Protein AF-A0AAP8T2L8-F1 (afdb_monomer)

Structure (mmCIF, N/CA/C/O backbone):
data_AF-A0AAP8T2L8-F1
#
_entry.id   AF-A0AAP8T2L8-F1
#
loop_
_atom_site.group_PDB
_atom_site.id
_atom_site.type_symbol
_atom_site.label_atom_id
_atom_site.label_alt_id
_atom_site.label_comp_id
_atom_site.label_asym_id
_atom_site.label_entity_id
_atom_site.label_seq_id
_atom_site.pdbx_PDB_ins_code
_atom_site.Cartn_x
_atom_site.Cartn_y
_atom_site.Cartn_z
_atom_site.occupancy
_atom_site.B_iso_or_equiv
_atom_site.auth_seq_id
_atom_site.auth_comp_id
_atom_site.auth_asym_id
_atom_site.auth_atom_id
_atom_site.pdbx_PDB_model_num
ATOM 1 N N . VAL A 1 1 ? -14.807 0.251 -8.248 1.00 94.94 1 VAL A N 1
ATOM 2 C CA . VAL A 1 1 ? -13.546 0.577 -8.949 1.00 94.94 1 VAL A CA 1
ATOM 3 C C . VAL A 1 1 ? -13.696 1.991 -9.459 1.00 94.94 1 VAL A C 1
ATOM 5 O O . VAL A 1 1 ? -14.752 2.285 -10.006 1.00 94.94 1 VAL A O 1
ATOM 8 N N . LEU A 1 2 ? -12.741 2.863 -9.158 1.00 96.31 2 LEU A N 1
ATOM 9 C CA . LEU A 1 2 ? -12.804 4.289 -9.469 1.00 96.31 2 LEU A CA 1
ATOM 10 C C . LEU A 1 2 ? -11.390 4.798 -9.741 1.00 96.31 2 LEU A C 1
ATOM 12 O O . LEU A 1 2 ? -10.469 4.412 -9.022 1.00 96.31 2 LEU A O 1
ATOM 16 N N . ASP A 1 3 ? -11.245 5.650 -10.749 1.00 98.12 3 ASP A N 1
ATOM 17 C CA . ASP A 1 3 ? -9.997 6.364 -10.995 1.00 98.12 3 ASP A CA 1
ATOM 18 C C . ASP A 1 3 ? -9.847 7.506 -9.987 1.00 98.12 3 ASP A C 1
ATOM 20 O O . ASP A 1 3 ? -10.827 8.128 -9.564 1.00 98.12 3 ASP A O 1
ATOM 24 N N . THR A 1 4 ? -8.610 7.780 -9.586 1.00 98.25 4 THR A N 1
ATOM 25 C CA . THR A 1 4 ? -8.281 8.805 -8.593 1.00 98.25 4 THR A CA 1
ATOM 26 C C . THR A 1 4 ? -7.406 9.895 -9.207 1.00 98.25 4 THR A C 1
ATOM 28 O O . THR A 1 4 ? -6.707 9.641 -10.189 1.00 98.25 4 THR A O 1
ATOM 31 N N . PRO A 1 5 ? -7.361 11.102 -8.616 1.00 98.25 5 PRO A N 1
ATOM 32 C CA . PRO A 1 5 ? -6.316 12.070 -8.932 1.00 98.25 5 PRO A CA 1
ATOM 33 C C . PRO A 1 5 ? -4.911 11.484 -8.720 1.00 98.25 5 PRO A C 1
ATOM 35 O O . PRO A 1 5 ? -4.719 10.609 -7.871 1.00 98.25 5 PRO A O 1
ATOM 38 N N . LEU A 1 6 ? -3.923 12.012 -9.446 1.00 98.44 6 LEU A N 1
ATOM 39 C CA . LEU A 1 6 ? -2.507 11.665 -9.287 1.00 98.44 6 LEU A CA 1
ATOM 40 C C . LEU A 1 6 ? -1.951 12.337 -8.021 1.00 98.44 6 LEU A C 1
ATOM 42 O O . LEU A 1 6 ? -1.352 13.409 -8.070 1.00 98.44 6 LEU A O 1
ATOM 46 N N . ALA A 1 7 ? -2.258 11.740 -6.871 1.00 98.62 7 ALA A N 1
ATOM 47 C CA . ALA A 1 7 ? -1.811 12.186 -5.558 1.00 98.62 7 ALA A CA 1
ATOM 48 C C . ALA A 1 7 ? -1.840 11.013 -4.566 1.00 98.62 7 ALA A C 1
ATOM 50 O O . ALA A 1 7 ? -2.879 10.696 -3.985 1.00 98.62 7 ALA A O 1
ATOM 51 N N . GLU A 1 8 ? -0.697 10.376 -4.326 1.00 98.75 8 GLU A N 1
ATOM 52 C CA . GLU A 1 8 ? -0.592 9.154 -3.516 1.00 98.75 8 GLU A CA 1
ATOM 53 C C . GLU A 1 8 ? -1.008 9.386 -2.062 1.00 98.75 8 GLU A C 1
ATOM 55 O O . GLU A 1 8 ? -1.629 8.526 -1.434 1.00 98.75 8 GLU A O 1
ATOM 60 N N . SER A 1 9 ? -0.736 10.579 -1.530 1.00 98.50 9 SER A N 1
ATOM 61 C CA . SER A 1 9 ? -1.200 10.985 -0.202 1.00 98.50 9 SER A CA 1
ATOM 62 C C . SER A 1 9 ? -2.728 11.062 -0.117 1.00 98.50 9 SER A C 1
ATOM 64 O O . SER A 1 9 ? -3.295 10.687 0.909 1.00 98.50 9 SER A O 1
ATOM 66 N N . ALA A 1 10 ? -3.406 11.488 -1.188 1.00 98.50 10 ALA A N 1
ATOM 67 C CA . ALA A 1 10 ? -4.864 11.506 -1.258 1.00 98.50 10 ALA A CA 1
ATOM 68 C C . ALA A 1 10 ? -5.424 10.087 -1.411 1.00 98.50 10 ALA A C 1
ATOM 70 O O . ALA A 1 10 ? -6.355 9.728 -0.694 1.00 98.50 10 ALA A O 1
ATOM 71 N N . ILE A 1 11 ? -4.820 9.260 -2.270 1.00 98.81 11 ILE A N 1
ATOM 72 C CA . ILE A 1 11 ? -5.194 7.848 -2.451 1.00 98.81 11 ILE A CA 1
ATOM 73 C C . ILE A 1 11 ? -5.118 7.100 -1.111 1.00 98.81 11 ILE A C 1
ATOM 75 O O . ILE A 1 11 ? -6.093 6.474 -0.688 1.00 98.81 11 ILE A O 1
ATOM 79 N N . ALA A 1 12 ? -3.988 7.209 -0.404 1.00 98.69 12 ALA A N 1
ATOM 80 C CA . ALA A 1 12 ? -3.809 6.583 0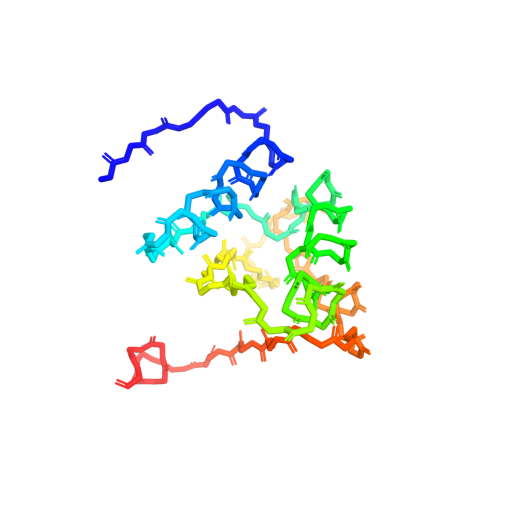.902 1.00 98.69 12 ALA A CA 1
ATOM 81 C C . ALA A 1 12 ? -4.741 7.187 1.961 1.00 98.69 12 ALA A C 1
ATOM 83 O O . ALA A 1 12 ? -5.419 6.441 2.661 1.00 98.69 12 ALA A O 1
ATOM 84 N N . GLY A 1 13 ? -4.814 8.517 2.068 1.00 98.62 13 GLY A N 1
ATOM 85 C CA . GLY A 1 13 ? -5.622 9.200 3.082 1.00 98.62 13 GLY A CA 1
ATOM 86 C C . GLY A 1 13 ? -7.120 8.909 2.954 1.00 98.62 13 GLY A C 1
ATOM 87 O O . GLY A 1 13 ? -7.767 8.546 3.936 1.00 98.62 13 GLY A O 1
ATOM 88 N N . VAL A 1 14 ? -7.670 8.991 1.738 1.00 98.56 14 VAL A N 1
ATOM 89 C CA . VAL A 1 14 ? -9.077 8.650 1.467 1.00 98.56 14 VAL A CA 1
ATOM 90 C C . VAL A 1 14 ? -9.322 7.162 1.705 1.00 98.56 14 VAL A C 1
ATOM 92 O O . VAL A 1 14 ? -10.329 6.806 2.314 1.00 98.56 14 VAL A O 1
ATOM 95 N N . GLY A 1 15 ? -8.391 6.290 1.303 1.00 98.56 15 GLY A N 1
ATOM 96 C CA . GLY A 1 15 ? -8.458 4.861 1.605 1.00 98.56 15 GLY A CA 1
ATOM 97 C C . GLY A 1 15 ? -8.493 4.579 3.110 1.00 98.56 15 GLY A C 1
ATOM 98 O O . GLY A 1 15 ? -9.322 3.802 3.570 1.00 98.56 15 GLY A O 1
ATOM 99 N N . ILE A 1 16 ? -7.649 5.238 3.903 1.00 98.69 16 ILE A N 1
ATOM 100 C CA . ILE A 1 16 ? -7.632 5.097 5.366 1.00 98.69 16 ILE A CA 1
ATOM 101 C C . ILE A 1 16 ? -8.961 5.565 5.964 1.00 98.69 16 ILE A C 1
ATOM 103 O O . ILE A 1 16 ? -9.554 4.842 6.763 1.00 98.69 16 ILE A O 1
ATOM 107 N N . GLY A 1 17 ? -9.468 6.726 5.540 1.00 98.56 17 GLY A N 1
ATOM 108 C CA . GLY A 1 17 ? -10.767 7.234 5.987 1.00 98.56 17 GLY A CA 1
ATOM 109 C C . GLY A 1 17 ? -11.918 6.283 5.644 1.00 98.56 17 GLY A C 1
ATOM 110 O O . GLY A 1 17 ? -12.742 5.972 6.500 1.00 98.56 17 GLY A O 1
ATOM 111 N N . ALA A 1 18 ? -11.935 5.746 4.422 1.00 98.50 18 ALA A N 1
ATOM 112 C CA . ALA A 1 18 ? -12.9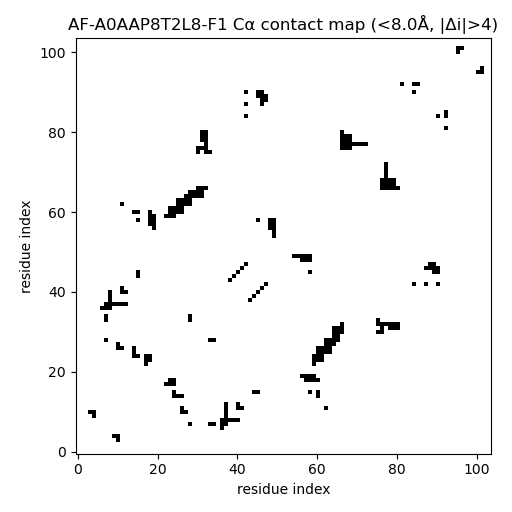05 4.743 3.992 1.00 98.50 18 ALA A CA 1
ATOM 113 C C . ALA A 1 18 ? -12.809 3.450 4.820 1.00 98.50 18 ALA A C 1
ATOM 115 O O . ALA A 1 18 ? -13.834 2.878 5.192 1.00 98.50 18 ALA A O 1
ATOM 116 N N . ALA A 1 19 ? -11.592 3.003 5.144 1.00 98.62 19 ALA A N 1
ATOM 117 C CA . ALA A 1 19 ? -11.365 1.836 5.989 1.00 98.62 19 ALA A CA 1
ATOM 118 C C . ALA A 1 19 ? -11.894 2.059 7.415 1.00 98.62 19 ALA A C 1
ATOM 120 O O . ALA A 1 19 ? -12.589 1.203 7.957 1.00 98.62 19 ALA A O 1
ATOM 121 N N . MET A 1 20 ? -11.627 3.233 7.994 1.00 98.12 20 MET A N 1
ATOM 122 C CA . MET A 1 20 ? -12.133 3.630 9.312 1.00 98.12 20 MET A CA 1
ATOM 123 C C . MET A 1 20 ? -13.658 3.759 9.340 1.00 98.12 20 MET A C 1
ATOM 125 O O . MET A 1 20 ? -14.277 3.444 10.351 1.00 98.12 20 MET A O 1
ATOM 129 N N . TYR A 1 21 ? -14.270 4.172 8.229 1.00 98.19 21 TYR A N 1
ATOM 130 C CA . TYR A 1 21 ? -15.725 4.236 8.079 1.00 98.19 21 TYR A CA 1
ATOM 131 C C . TYR A 1 21 ? -16.396 2.849 8.005 1.00 98.19 21 TYR A C 1
ATOM 133 O O . TYR A 1 21 ? -17.609 2.742 8.160 1.00 98.19 21 TYR A O 1
ATOM 141 N N . GLY A 1 22 ? -15.626 1.777 7.788 1.00 97.81 22 GLY A N 1
ATOM 142 C CA . GLY A 1 22 ? -16.124 0.399 7.738 1.00 97.81 22 GLY A CA 1
ATOM 143 C C . GLY A 1 22 ? -16.051 -0.263 6.360 1.00 97.81 22 GLY A C 1
ATOM 144 O O . GLY A 1 22 ? -16.551 -1.376 6.191 1.00 97.81 22 GLY A O 1
ATOM 145 N N . LEU A 1 23 ? -15.425 0.380 5.368 1.00 98.44 23 L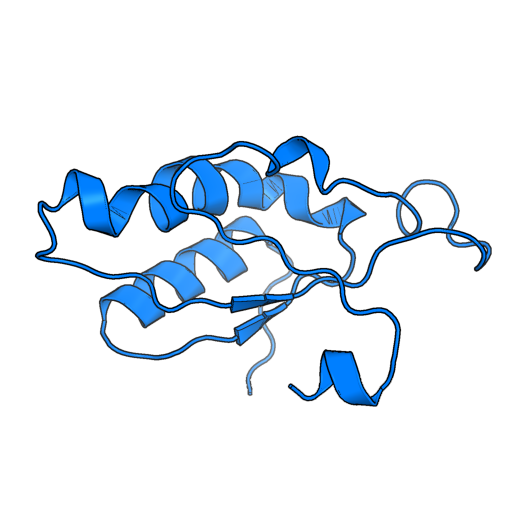EU A N 1
ATOM 146 C CA . LEU A 1 23 ? -15.137 -0.246 4.075 1.00 98.44 23 LEU A CA 1
ATOM 147 C C . LEU A 1 23 ? -13.837 -1.068 4.126 1.00 98.44 23 LEU A C 1
ATOM 149 O O . LEU A 1 23 ? -13.099 -1.062 5.109 1.00 98.44 23 LEU A O 1
ATOM 153 N N . ARG A 1 24 ? -13.539 -1.789 3.037 1.00 98.50 24 ARG A N 1
ATOM 154 C CA . ARG A 1 24 ? -12.309 -2.590 2.875 1.00 98.50 24 ARG A CA 1
ATOM 155 C C . ARG A 1 24 ? -11.560 -2.184 1.603 1.00 98.50 24 ARG A C 1
ATOM 157 O O . ARG A 1 24 ? -11.632 -2.895 0.600 1.00 98.50 24 ARG A O 1
ATOM 164 N N . PRO A 1 25 ? -10.920 -1.006 1.596 1.00 98.62 25 PRO A N 1
ATOM 165 C CA . PRO A 1 25 ? -10.314 -0.465 0.393 1.00 98.62 25 PRO A CA 1
ATOM 166 C C . PRO A 1 25 ? -9.050 -1.228 -0.006 1.00 98.62 25 PRO A C 1
ATOM 168 O O . PRO A 1 25 ? -8.216 -1.587 0.828 1.00 98.62 25 PRO A O 1
ATOM 171 N N . VAL A 1 26 ? -8.906 -1.410 -1.316 1.00 98.75 26 VAL A N 1
ATOM 172 C CA . VAL A 1 26 ? -7.684 -1.879 -1.968 1.00 98.75 26 VAL A CA 1
ATOM 173 C C . VAL A 1 26 ? -7.173 -0.718 -2.813 1.00 98.75 26 VAL A C 1
ATOM 175 O O . VAL A 1 26 ? -7.662 -0.488 -3.916 1.00 98.75 26 VAL A O 1
ATOM 178 N N . ALA A 1 27 ? -6.264 0.063 -2.239 1.00 98.56 27 ALA A N 1
ATOM 179 C CA . ALA A 1 27 ? -5.652 1.216 -2.883 1.00 98.56 27 ALA A CA 1
ATOM 180 C C . ALA A 1 27 ? -4.431 0.780 -3.701 1.00 98.56 27 ALA A C 1
ATOM 182 O O . ALA A 1 27 ? -3.718 -0.149 -3.315 1.00 98.56 27 ALA A O 1
ATOM 183 N N . GLU A 1 28 ? -4.173 1.456 -4.815 1.00 98.75 28 GLU A N 1
ATOM 184 C CA . GLU A 1 28 ? -3.051 1.151 -5.700 1.00 98.75 28 GLU A CA 1
ATOM 185 C C . GLU A 1 28 ? -2.139 2.368 -5.850 1.00 98.75 28 GLU A C 1
ATOM 187 O O . GLU A 1 28 ? -2.614 3.486 -6.034 1.00 98.75 28 GLU A O 1
ATOM 192 N N . MET A 1 29 ? -0.832 2.131 -5.763 1.00 98.50 29 MET A N 1
ATOM 193 C CA . MET A 1 29 ? 0.209 3.062 -6.186 1.00 98.50 29 MET A CA 1
ATOM 194 C C . MET A 1 29 ? 0.757 2.539 -7.507 1.00 98.50 29 MET A C 1
ATOM 196 O O . MET A 1 29 ? 1.071 1.352 -7.603 1.00 98.50 29 MET A O 1
ATOM 200 N N . GLN A 1 30 ? 0.876 3.403 -8.515 1.00 98.44 30 GLN A N 1
ATOM 201 C CA . GLN A 1 30 ? 1.208 2.955 -9.870 1.00 98.44 30 GLN A CA 1
ATOM 202 C C . GLN A 1 30 ? 2.564 2.237 -9.937 1.00 98.44 30 GLN A C 1
ATOM 204 O O . GLN A 1 30 ? 2.687 1.237 -10.633 1.00 98.44 30 GLN A O 1
ATOM 209 N N . PHE A 1 31 ? 3.549 2.719 -9.175 1.00 98.38 31 PHE A N 1
ATOM 210 C CA . PHE A 1 31 ? 4.835 2.070 -8.917 1.00 98.38 31 PHE A CA 1
ATOM 211 C C . PHE A 1 31 ? 5.224 2.299 -7.460 1.00 98.38 31 PHE A C 1
ATOM 213 O O . PHE A 1 31 ? 4.901 3.341 -6.882 1.00 98.38 31 PHE A O 1
ATOM 220 N N . ALA A 1 32 ? 5.939 1.347 -6.860 1.00 98.12 32 ALA A N 1
ATOM 221 C CA . ALA A 1 32 ? 6.450 1.501 -5.501 1.00 98.12 32 ALA A CA 1
ATOM 222 C C . ALA A 1 32 ? 7.388 2.716 -5.378 1.00 98.12 32 ALA A C 1
ATOM 224 O O . ALA A 1 32 ? 7.391 3.381 -4.349 1.00 98.12 32 ALA A O 1
ATOM 225 N N . ASP A 1 33 ? 8.100 3.076 -6.446 1.00 98.06 33 ASP A N 1
ATOM 226 C CA . ASP A 1 33 ? 8.927 4.281 -6.561 1.00 98.06 33 ASP A CA 1
ATOM 227 C C . ASP A 1 33 ? 8.158 5.582 -6.246 1.00 98.06 33 ASP A C 1
ATOM 229 O O . ASP A 1 33 ? 8.737 6.539 -5.729 1.00 98.06 33 ASP A O 1
ATOM 233 N N . PHE A 1 34 ? 6.845 5.614 -6.500 1.00 98.25 34 PHE A N 1
ATOM 234 C CA . PHE A 1 34 ? 5.988 6.781 -6.270 1.00 98.25 34 PHE A CA 1
ATOM 235 C C . PHE A 1 34 ? 5.266 6.759 -4.924 1.00 98.25 34 PHE A C 1
ATOM 237 O O . PHE A 1 34 ? 4.507 7.670 -4.630 1.00 98.25 34 PHE A O 1
ATOM 244 N N . ILE A 1 35 ? 5.511 5.777 -4.052 1.00 98.31 35 ILE A N 1
ATOM 245 C CA . ILE A 1 35 ? 4.796 5.669 -2.768 1.00 98.31 35 ILE A CA 1
ATOM 246 C C . ILE A 1 35 ? 5.205 6.738 -1.740 1.00 98.31 35 ILE A C 1
ATOM 248 O O . ILE A 1 35 ? 4.504 6.962 -0.751 1.00 98.31 35 ILE A O 1
ATOM 252 N N . MET A 1 36 ? 6.344 7.404 -1.948 1.00 97.75 36 MET A N 1
ATOM 253 C CA . MET A 1 36 ? 6.952 8.318 -0.976 1.00 97.75 36 MET A CA 1
ATOM 254 C C . MET A 1 36 ? 6.033 9.461 -0.494 1.00 97.75 36 MET A C 1
ATOM 256 O O . MET A 1 36 ? 6.011 9.709 0.715 1.00 97.75 36 MET A O 1
ATOM 260 N N . PRO A 1 37 ? 5.205 10.114 -1.337 1.00 98.50 37 PRO A N 1
ATOM 261 C CA . PRO A 1 37 ? 4.245 11.123 -0.882 1.00 98.50 37 PRO A CA 1
ATOM 262 C C . PRO A 1 37 ? 3.187 10.574 0.091 1.00 98.50 37 PRO A C 1
ATOM 264 O O . PRO A 1 37 ? 2.655 11.323 0.912 1.00 98.50 37 PRO A O 1
ATOM 267 N N . ALA A 1 38 ? 2.894 9.270 0.051 1.00 98.56 38 ALA A N 1
ATOM 268 C CA . ALA A 1 38 ? 1.951 8.612 0.955 1.00 98.56 38 ALA A CA 1
ATOM 269 C C . ALA A 1 38 ? 2.583 8.124 2.268 1.00 98.56 38 ALA A C 1
ATOM 271 O O . ALA A 1 38 ? 1.851 7.697 3.162 1.00 98.56 38 ALA A O 1
ATOM 272 N N . VAL A 1 39 ? 3.910 8.193 2.435 1.00 98.44 39 VAL A N 1
ATOM 273 C CA . VAL A 1 39 ? 4.609 7.608 3.596 1.00 98.44 39 VAL A CA 1
ATOM 274 C C . VAL A 1 39 ? 4.052 8.115 4.921 1.00 98.44 39 VAL A C 1
ATOM 276 O O . VAL A 1 39 ? 3.815 7.310 5.818 1.00 98.44 39 VAL A O 1
ATOM 279 N N . ASN A 1 40 ? 3.758 9.414 5.042 1.00 98.50 40 ASN A N 1
ATOM 280 C CA . ASN A 1 40 ? 3.156 9.939 6.267 1.00 98.50 40 ASN A CA 1
ATOM 281 C C . ASN A 1 40 ? 1.773 9.321 6.546 1.00 98.50 40 ASN A C 1
ATOM 283 O O . ASN A 1 40 ? 1.505 8.917 7.672 1.00 98.50 40 ASN A O 1
ATOM 287 N N . GLN A 1 41 ? 0.920 9.173 5.528 1.00 98.75 41 GLN A N 1
ATOM 288 C CA . GLN A 1 41 ? -0.391 8.529 5.689 1.00 98.75 41 GLN A CA 1
ATOM 289 C C . GLN A 1 41 ? -0.244 7.063 6.125 1.00 98.75 41 GLN A C 1
ATOM 291 O O . GLN A 1 41 ? -0.950 6.590 7.010 1.00 98.75 41 GLN A O 1
ATOM 296 N N . ILE A 1 42 ? 0.716 6.336 5.558 1.00 98.69 42 ILE A N 1
ATOM 297 C CA . ILE A 1 42 ? 0.906 4.910 5.848 1.00 98.69 42 ILE A CA 1
ATOM 298 C C . ILE A 1 42 ? 1.517 4.698 7.244 1.00 98.69 42 ILE A C 1
ATOM 300 O O . ILE A 1 42 ? 0.987 3.933 8.051 1.00 98.69 42 ILE A O 1
ATOM 304 N N . ILE A 1 43 ? 2.627 5.376 7.540 1.00 98.50 43 ILE A N 1
ATOM 305 C CA . ILE A 1 43 ? 3.417 5.178 8.764 1.00 98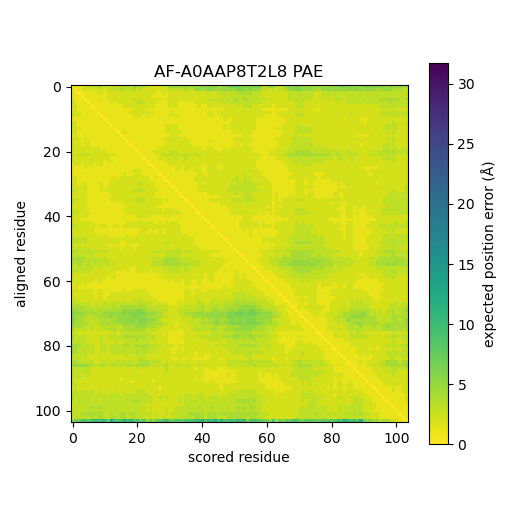.50 43 ILE A CA 1
ATOM 306 C C . ILE A 1 43 ? 2.789 5.881 9.968 1.00 98.50 43 ILE A C 1
ATOM 308 O O . ILE A 1 43 ? 2.780 5.324 11.068 1.00 98.50 43 ILE A O 1
ATOM 312 N N . SER A 1 44 ? 2.293 7.107 9.793 1.00 98.19 44 SER A N 1
ATOM 313 C CA . SER A 1 44 ? 1.788 7.904 10.914 1.00 98.19 44 SER A CA 1
ATOM 314 C C . SER A 1 44 ? 0.320 7.639 11.216 1.00 98.19 44 SER A C 1
ATOM 316 O O . SER A 1 44 ? -0.046 7.623 12.393 1.00 98.19 44 SER A O 1
ATOM 318 N N . GLU A 1 45 ? -0.493 7.367 10.193 1.00 98.56 45 GLU A N 1
ATOM 319 C CA . GLU A 1 45 ? -1.940 7.198 10.348 1.00 98.56 45 GLU A CA 1
ATOM 320 C C . GLU A 1 45 ? -2.350 5.720 10.298 1.00 98.56 45 GLU A C 1
ATOM 322 O O . GLU A 1 45 ? -2.765 5.164 11.320 1.00 98.56 45 GLU A O 1
ATOM 327 N N . ALA A 1 46 ? -2.192 5.051 9.148 1.00 98.56 46 ALA A N 1
ATOM 328 C CA . ALA A 1 46 ? -2.704 3.694 8.939 1.00 98.56 46 ALA A CA 1
ATOM 329 C C . ALA A 1 46 ? -2.132 2.680 9.940 1.00 98.56 46 ALA A C 1
ATOM 331 O O . ALA A 1 46 ? -2.883 1.894 10.518 1.00 98.56 46 ALA A O 1
ATOM 332 N N . SER A 1 47 ? -0.818 2.720 10.191 1.00 98.62 47 SER A N 1
ATOM 333 C CA . SER A 1 47 ? -0.161 1.758 11.087 1.00 98.62 47 SER A CA 1
ATOM 334 C C . SER A 1 47 ? -0.520 1.953 12.563 1.00 98.62 47 SER A C 1
ATOM 336 O O . SER A 1 47 ? -0.421 1.016 13.356 1.00 98.62 47 SER A O 1
ATOM 338 N N . ARG A 1 48 ? -0.941 3.162 12.956 1.00 98.38 48 ARG A N 1
ATOM 339 C CA . ARG A 1 48 ? -1.112 3.537 14.366 1.00 98.38 48 ARG A CA 1
ATOM 340 C C . ARG A 1 48 ? -2.562 3.665 14.791 1.00 98.38 48 ARG A C 1
ATOM 342 O O . ARG A 1 48 ? -2.820 3.576 15.987 1.00 98.38 48 ARG A O 1
ATOM 349 N N . ILE A 1 49 ? -3.503 3.857 13.864 1.00 98.44 49 ILE A N 1
ATOM 350 C CA . ILE A 1 49 ? -4.892 4.202 14.195 1.00 98.44 49 ILE A CA 1
ATOM 351 C C . ILE A 1 49 ? -5.541 3.224 15.179 1.00 98.44 49 ILE A C 1
ATOM 353 O O . ILE A 1 49 ? -6.140 3.670 16.155 1.00 98.44 49 ILE A O 1
ATOM 357 N N . ARG A 1 50 ? -5.350 1.909 15.004 1.00 98.50 50 ARG A N 1
ATOM 358 C CA . ARG A 1 50 ? -5.891 0.899 15.930 1.00 98.50 50 ARG A CA 1
ATOM 359 C C . ARG A 1 50 ? -5.322 1.030 17.338 1.00 98.50 50 ARG A C 1
ATOM 361 O O . ARG A 1 50 ? -6.058 0.928 18.310 1.00 98.50 50 ARG A O 1
ATOM 368 N N . TYR A 1 51 ? -4.021 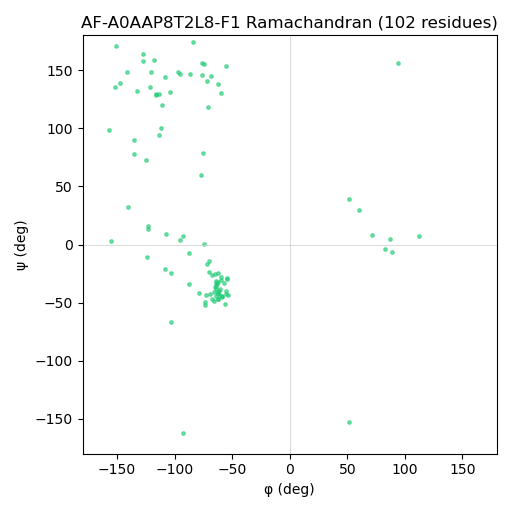1.276 17.447 1.00 98.50 51 TYR A N 1
ATOM 369 C CA . TYR A 1 51 ? -3.359 1.426 18.738 1.00 98.50 51 TYR A CA 1
ATOM 370 C C . TYR A 1 51 ? -3.704 2.766 19.402 1.00 98.50 51 TYR A C 1
ATOM 372 O O . TYR A 1 51 ? -4.127 2.786 20.553 1.00 98.50 51 TYR A O 1
ATOM 380 N N . ARG A 1 52 ? -3.594 3.887 18.671 1.00 98.12 52 ARG A N 1
ATOM 381 C CA . ARG A 1 52 ? -3.833 5.239 19.215 1.00 98.12 52 ARG A CA 1
ATOM 382 C C . ARG A 1 52 ? -5.279 5.467 19.649 1.00 98.12 52 ARG A C 1
ATOM 384 O O . ARG A 1 52 ? -5.528 6.332 20.475 1.00 98.12 52 ARG A O 1
ATOM 391 N N . SER A 1 53 ? -6.211 4.720 19.062 1.00 98.31 53 SER A N 1
ATOM 392 C CA . SER A 1 53 ? -7.629 4.766 19.413 1.00 98.31 53 SER A CA 1
ATOM 393 C C . SER A 1 53 ? -8.033 3.734 20.462 1.00 98.31 53 SER A C 1
ATOM 395 O O . SER A 1 53 ? -9.219 3.559 20.695 1.00 98.31 53 SER A O 1
ATOM 397 N N . ASN A 1 54 ? -7.084 3.005 21.062 1.00 98.25 54 ASN A N 1
ATOM 398 C CA . ASN A 1 54 ? -7.388 1.916 21.994 1.00 98.25 54 ASN A CA 1
ATOM 399 C C . ASN A 1 54 ? -8.396 0.888 21.427 1.00 98.25 54 ASN A C 1
ATOM 401 O O . ASN A 1 54 ? -9.237 0.347 22.138 1.00 98.25 54 ASN A O 1
ATOM 405 N N . ASN A 1 55 ? -8.268 0.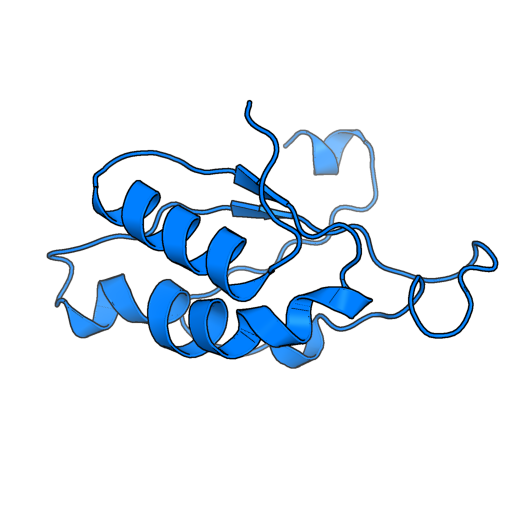578 20.135 1.00 97.88 55 ASN A N 1
ATOM 406 C CA . ASN A 1 55 ? -9.155 -0.290 19.357 1.00 97.88 55 ASN A CA 1
ATOM 407 C C . ASN A 1 55 ? -10.553 0.263 19.031 1.00 97.88 55 ASN A C 1
ATOM 409 O O . ASN A 1 55 ? -11.329 -0.485 18.436 1.00 97.88 55 ASN A O 1
ATOM 413 N N . ASP A 1 56 ? -10.863 1.532 19.312 1.00 98.00 56 ASP A N 1
ATOM 414 C CA . ASP A 1 56 ? -12.134 2.139 18.877 1.00 98.00 56 ASP A CA 1
ATOM 415 C C . ASP A 1 56 ? -12.232 2.218 17.345 1.00 98.00 56 ASP A C 1
ATOM 417 O O . ASP A 1 56 ? -13.312 2.088 16.771 1.00 98.00 56 ASP A O 1
ATOM 421 N N . TRP A 1 57 ? -11.092 2.388 16.665 1.00 97.88 57 TRP A N 1
ATOM 422 C CA . TRP A 1 57 ? -11.005 2.431 15.207 1.00 97.88 57 TRP A CA 1
ATOM 423 C C . TRP A 1 57 ? -10.084 1.336 14.672 1.00 97.88 57 TRP A C 1
ATOM 425 O O . TRP A 1 57 ? -9.081 0.969 15.282 1.00 97.88 57 TRP A O 1
ATOM 435 N N . THR A 1 58 ? -10.380 0.836 13.473 1.00 98.12 58 THR A N 1
ATOM 436 C CA . THR A 1 58 ? -9.496 -0.075 12.732 1.00 98.12 58 THR A CA 1
ATOM 437 C C . THR A 1 58 ? -9.253 0.458 11.323 1.00 98.12 58 THR A C 1
ATOM 439 O O . THR A 1 58 ? -9.953 1.356 10.865 1.00 98.12 58 THR A O 1
ATOM 442 N N . CYS A 1 59 ? -8.233 -0.060 10.638 1.00 98.50 59 CYS A N 1
ATOM 443 C CA . CYS A 1 59 ? -7.924 0.326 9.261 1.00 98.50 59 CYS A CA 1
ATOM 444 C C . CYS A 1 59 ? -7.624 -0.920 8.416 1.00 98.50 59 CYS A C 1
ATOM 446 O O . CYS A 1 59 ? -6.460 -1.256 8.191 1.00 98.50 59 CYS A O 1
ATOM 448 N N . PRO A 1 60 ? -8.663 -1.663 7.991 1.00 98.50 60 PRO A N 1
ATOM 449 C CA . PRO A 1 60 ? -8.520 -2.827 7.118 1.00 98.50 60 PRO A CA 1
ATOM 450 C C . PRO A 1 60 ? -8.268 -2.417 5.653 1.00 98.50 60 PRO A C 1
ATOM 452 O O . PRO A 1 60 ? -9.046 -2.755 4.761 1.00 98.50 60 PRO A O 1
ATOM 455 N N . ILE A 1 61 ? -7.183 -1.681 5.403 1.00 98.75 61 ILE A N 1
ATOM 456 C CA . ILE A 1 61 ? -6.739 -1.272 4.064 1.00 98.75 61 ILE A CA 1
ATOM 457 C C . ILE A 1 61 ? -5.683 -2.236 3.511 1.00 98.75 61 ILE A C 1
ATOM 459 O O . ILE A 1 61 ? -4.848 -2.764 4.245 1.00 98.75 61 ILE A O 1
ATOM 463 N N . THR A 1 62 ? -5.686 -2.439 2.196 1.00 98.81 62 THR A N 1
ATOM 464 C CA . THR A 1 62 ? -4.553 -3.007 1.455 1.00 98.81 62 THR A CA 1
ATOM 465 C C . THR A 1 62 ? -4.034 -1.966 0.473 1.00 98.81 62 THR A C 1
ATOM 467 O O . THR A 1 62 ? -4.816 -1.410 -0.292 1.00 98.81 62 THR A O 1
ATOM 470 N N . ILE A 1 63 ? -2.727 -1.703 0.492 1.00 98.75 63 ILE A N 1
ATOM 471 C CA . ILE A 1 63 ? -2.055 -0.831 -0.478 1.00 98.75 63 ILE A CA 1
ATOM 472 C C . ILE A 1 63 ? -1.171 -1.719 -1.347 1.00 98.75 63 ILE A C 1
ATOM 474 O O . ILE A 1 63 ? -0.305 -2.417 -0.822 1.00 98.75 63 ILE A O 1
ATOM 478 N N . ARG A 1 64 ? -1.413 -1.721 -2.658 1.00 98.62 64 ARG A N 1
ATOM 479 C CA . ARG A 1 64 ? -0.654 -2.509 -3.637 1.00 98.62 64 ARG A CA 1
ATOM 480 C C . ARG A 1 64 ? 0.225 -1.586 -4.466 1.00 98.62 64 ARG A C 1
ATOM 482 O O . ARG A 1 64 ? -0.204 -0.488 -4.804 1.00 98.62 64 ARG A O 1
ATOM 489 N N . ALA A 1 65 ? 1.410 -2.054 -4.828 1.00 98.19 65 ALA A N 1
ATOM 490 C CA . ALA A 1 65 ? 2.276 -1.380 -5.784 1.00 98.19 65 ALA A CA 1
ATOM 491 C C . ALA A 1 65 ? 3.152 -2.422 -6.495 1.00 98.19 65 ALA A C 1
ATOM 493 O O . ALA A 1 65 ? 3.681 -3.307 -5.814 1.00 98.19 65 ALA A O 1
ATOM 494 N N . PRO A 1 66 ? 3.325 -2.355 -7.825 1.00 98.12 66 PRO A N 1
ATOM 495 C CA . PRO A 1 66 ? 4.371 -3.118 -8.488 1.00 98.12 66 PRO A CA 1
ATOM 496 C C . PRO A 1 66 ? 5.744 -2.561 -8.086 1.00 98.12 66 PRO A C 1
ATOM 498 O O . PRO A 1 66 ? 5.902 -1.358 -7.865 1.00 98.12 66 PRO A O 1
ATOM 501 N N . TYR A 1 67 ? 6.732 -3.443 -7.970 1.00 97.75 67 TYR A N 1
ATOM 502 C CA . TYR A 1 67 ? 8.091 -3.110 -7.545 1.00 97.75 67 TYR A CA 1
ATOM 503 C C . TYR A 1 67 ? 9.102 -4.075 -8.178 1.00 97.75 67 TYR A C 1
ATOM 505 O O . TYR A 1 67 ? 8.715 -5.107 -8.733 1.00 97.75 67 TYR A O 1
ATOM 513 N N . GLY A 1 68 ? 10.391 -3.765 -8.032 1.00 97.62 68 GLY A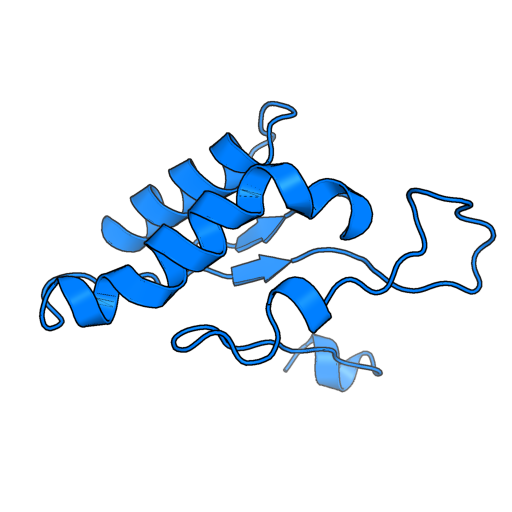 N 1
ATOM 514 C CA . GLY A 1 68 ? 11.485 -4.641 -8.443 1.00 97.62 68 GLY A CA 1
ATOM 515 C C . GLY A 1 68 ? 12.026 -4.357 -9.847 1.00 97.62 68 GLY A C 1
ATOM 516 O O . GLY A 1 68 ? 11.367 -3.768 -10.702 1.00 97.62 68 GLY A O 1
ATOM 517 N N . GLY A 1 69 ? 13.282 -4.755 -10.061 1.00 97.88 69 GLY A N 1
ATOM 518 C CA . GLY A 1 69 ? 14.031 -4.491 -11.291 1.00 97.88 69 GLY A CA 1
ATOM 519 C C . GLY A 1 69 ? 13.951 -5.595 -12.350 1.00 97.88 69 GLY A C 1
ATOM 520 O O . GLY A 1 69 ? 13.075 -6.451 -12.335 1.00 97.88 69 GLY A O 1
ATOM 521 N N . GLY A 1 70 ? 14.897 -5.568 -13.297 1.00 97.56 70 GLY A N 1
ATOM 522 C CA . GLY A 1 70 ? 15.020 -6.577 -14.365 1.00 97.56 70 GLY A CA 1
ATOM 523 C C . GLY A 1 70 ? 14.196 -6.307 -15.630 1.00 97.56 70 GLY A C 1
ATOM 524 O O . GLY A 1 70 ? 14.206 -7.121 -16.547 1.00 97.56 70 GLY A O 1
ATOM 525 N N . VAL A 1 71 ? 13.518 -5.156 -15.706 1.00 97.38 71 VAL A N 1
ATOM 526 C CA . VAL A 1 71 ? 12.571 -4.817 -16.789 1.00 97.38 71 VAL A CA 1
ATOM 527 C C . VAL A 1 71 ? 12.906 -3.519 -17.538 1.00 97.38 71 VAL A C 1
ATOM 529 O O . VAL A 1 71 ? 12.067 -2.988 -18.253 1.00 97.38 71 VAL A O 1
ATOM 532 N N . HIS A 1 72 ? 14.129 -2.997 -17.393 1.00 97.06 72 HIS A N 1
ATOM 533 C CA . HIS A 1 72 ? 14.567 -1.722 -17.995 1.00 97.06 72 HIS A CA 1
ATOM 534 C C . HIS A 1 72 ? 13.750 -0.486 -17.546 1.00 97.06 72 HIS A C 1
ATOM 536 O O . HIS A 1 72 ? 13.660 0.498 -18.271 1.00 97.06 72 HIS A O 1
ATOM 542 N N . GLY A 1 73 ? 13.200 -0.502 -16.325 1.00 96.38 73 GLY A N 1
ATOM 543 C CA . GLY A 1 73 ? 12.369 0.580 -15.768 1.00 96.38 73 GLY A CA 1
ATOM 544 C C . GLY A 1 73 ? 13.109 1.859 -15.331 1.00 96.38 73 GLY A C 1
ATOM 545 O O . GLY A 1 73 ? 12.485 2.810 -14.862 1.00 96.38 73 GLY A O 1
ATOM 546 N N . ALA A 1 74 ? 14.436 1.915 -15.480 1.00 96.81 74 ALA A N 1
ATOM 547 C CA . ALA A 1 74 ? 15.265 3.051 -15.064 1.00 96.81 74 ALA A CA 1
ATOM 548 C C . ALA A 1 74 ? 15.019 3.475 -13.594 1.00 96.81 74 ALA A C 1
ATOM 550 O O . ALA A 1 74 ? 14.668 2.653 -12.753 1.00 96.81 74 ALA A O 1
ATOM 551 N N . LEU A 1 75 ? 15.249 4.749 -13.263 1.00 96.69 75 LEU A N 1
ATOM 552 C CA . LEU A 1 75 ? 15.329 5.232 -11.878 1.00 96.69 75 LEU A CA 1
ATOM 553 C C . LEU A 1 75 ? 14.011 5.189 -11.090 1.00 96.69 75 LEU A C 1
ATOM 555 O O . LEU A 1 75 ? 14.068 5.125 -9.871 1.00 96.69 75 LEU A O 1
ATOM 559 N N . TYR A 1 76 ? 12.858 5.261 -11.763 1.00 96.62 76 TYR A N 1
ATOM 560 C CA . TYR A 1 76 ? 11.549 5.461 -11.117 1.00 96.62 76 TYR A CA 1
ATOM 561 C C . TYR A 1 76 ? 10.521 4.362 -11.421 1.00 96.62 76 TYR A C 1
ATOM 563 O O . TYR A 1 76 ? 9.333 4.558 -11.191 1.00 96.62 76 TYR A O 1
ATOM 571 N N . HIS A 1 77 ? 10.954 3.233 -11.985 1.00 98.31 77 HIS A N 1
ATOM 572 C CA . HIS A 1 77 ? 10.079 2.083 -12.247 1.00 98.31 77 HIS A CA 1
ATOM 573 C C . HIS A 1 77 ? 10.792 0.757 -11.947 1.00 98.31 77 HIS A C 1
ATOM 575 O O . HIS A 1 77 ? 10.613 -0.225 -12.671 1.00 98.31 77 HIS A O 1
ATOM 581 N N . SER A 1 78 ? 11.697 0.735 -10.964 1.00 98.00 78 SER A N 1
ATOM 582 C CA . SER A 1 78 ? 12.487 -0.477 -10.693 1.00 98.00 78 SER A CA 1
ATOM 583 C C . SER A 1 78 ? 13.022 -0.618 -9.269 1.00 98.00 78 SER A C 1
ATOM 585 O O . SER A 1 78 ? 13.750 -1.573 -8.983 1.00 98.00 78 SER A O 1
ATOM 587 N N . GLN A 1 79 ? 12.693 0.312 -8.371 1.00 98.12 79 GLN A N 1
ATOM 588 C CA . GLN A 1 79 ? 13.234 0.296 -7.018 1.00 98.12 79 GLN A CA 1
ATOM 589 C C . GLN A 1 79 ? 12.560 -0.766 -6.136 1.00 98.12 79 GLN A C 1
ATOM 591 O O . GLN A 1 79 ? 11.411 -1.167 -6.338 1.00 98.12 79 GLN A O 1
ATOM 596 N N . SER A 1 80 ? 13.296 -1.180 -5.105 1.00 98.06 80 SER A N 1
ATOM 597 C CA . SER A 1 80 ? 12.805 -1.979 -3.981 1.00 98.06 80 SER A CA 1
ATOM 598 C C . SER A 1 80 ? 12.835 -1.097 -2.732 1.00 98.06 80 SER A C 1
ATOM 600 O O . SER A 1 80 ? 13.900 -0.814 -2.179 1.00 98.06 80 SER A O 1
ATOM 602 N N . VAL A 1 81 ? 11.670 -0.565 -2.352 1.00 97.12 81 VAL A N 1
ATOM 603 C CA . VAL A 1 81 ? 11.519 0.457 -1.296 1.00 97.12 81 VAL A CA 1
ATOM 604 C C . VAL A 1 81 ? 10.889 -0.090 -0.012 1.00 97.12 81 VAL A C 1
ATOM 606 O O . VAL A 1 81 ? 10.575 0.668 0.904 1.00 97.12 81 VAL A O 1
ATOM 609 N N . GLU A 1 82 ? 10.722 -1.408 0.101 1.00 97.44 82 GLU A N 1
ATOM 610 C CA . GLU A 1 82 ? 10.105 -2.085 1.245 1.00 97.44 82 GLU A CA 1
ATOM 611 C C . GLU A 1 82 ? 10.777 -1.727 2.572 1.00 97.44 82 GLU A C 1
ATOM 613 O O . GLU A 1 82 ? 10.109 -1.667 3.603 1.00 97.44 82 GLU A O 1
ATOM 618 N N . LYS A 1 83 ? 12.076 -1.402 2.548 1.00 97.38 83 LYS A N 1
ATOM 619 C CA . LYS A 1 83 ? 12.836 -0.979 3.728 1.00 97.38 83 LYS A CA 1
ATOM 620 C C . LYS A 1 83 ? 12.279 0.285 4.393 1.00 97.38 83 LYS A C 1
ATOM 622 O O . LYS A 1 83 ? 12.438 0.429 5.599 1.00 97.38 83 LYS A O 1
ATOM 627 N N . VAL A 1 84 ? 11.612 1.172 3.649 1.00 97.44 84 VAL A N 1
ATOM 628 C CA . VAL A 1 84 ? 10.949 2.366 4.213 1.00 97.44 84 VAL A CA 1
ATOM 629 C C . VAL A 1 84 ? 9.841 1.970 5.195 1.00 97.44 84 VAL A C 1
ATOM 631 O O . VAL A 1 84 ? 9.600 2.670 6.176 1.00 97.44 84 VAL A O 1
ATOM 634 N N . PHE A 1 85 ? 9.187 0.834 4.950 1.00 97.75 85 PHE A N 1
ATOM 635 C CA . PHE A 1 85 ? 8.073 0.330 5.753 1.00 97.75 85 PHE A CA 1
ATOM 636 C C . PHE A 1 85 ? 8.489 -0.812 6.686 1.00 97.75 85 PHE A C 1
ATOM 638 O O . PHE A 1 85 ? 7.826 -1.067 7.693 1.00 97.75 85 PHE A O 1
ATOM 645 N N . ALA A 1 86 ? 9.560 -1.532 6.349 1.00 96.75 86 ALA A N 1
ATOM 646 C CA . ALA A 1 86 ? 10.034 -2.678 7.106 1.00 96.75 86 ALA A CA 1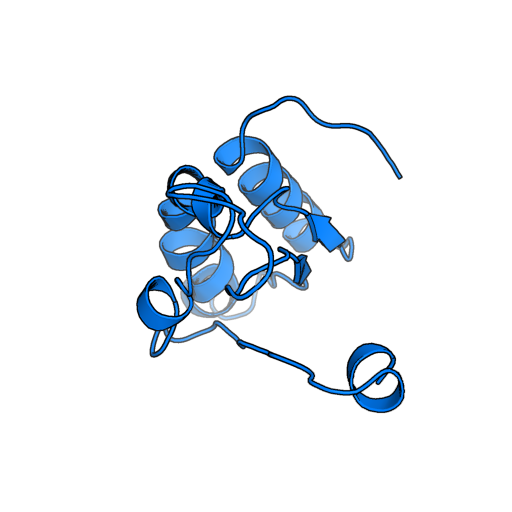
ATOM 647 C C . ALA A 1 86 ? 10.392 -2.277 8.540 1.00 96.75 86 ALA A C 1
ATOM 649 O O . ALA A 1 86 ? 11.114 -1.314 8.783 1.00 96.75 86 ALA A O 1
ATOM 650 N N . GLY A 1 87 ? 9.875 -3.038 9.504 1.00 96.00 87 GLY A N 1
ATOM 651 C CA . GLY A 1 87 ? 10.060 -2.752 10.925 1.00 96.00 87 GLY A CA 1
ATOM 652 C C . GLY A 1 87 ? 9.096 -1.712 11.500 1.00 96.00 87 GLY A C 1
ATOM 653 O O . GLY A 1 87 ? 9.113 -1.519 12.712 1.00 96.00 87 GLY A O 1
ATOM 654 N N . GLN A 1 88 ? 8.220 -1.090 10.698 1.00 98.31 88 GLN A N 1
ATOM 655 C CA . GLN A 1 88 ? 7.179 -0.202 11.219 1.00 98.31 88 GLN A CA 1
ATOM 656 C C . GLN A 1 88 ? 6.094 -1.009 11.958 1.00 98.31 88 GLN A C 1
ATOM 658 O O . GLN A 1 88 ? 5.379 -1.800 11.330 1.00 98.31 88 GLN A O 1
ATOM 663 N N . PRO A 1 89 ? 5.884 -0.787 13.269 1.00 98.31 89 PRO A N 1
ATOM 664 C CA . PRO A 1 89 ? 4.822 -1.464 14.000 1.00 98.31 89 PRO A CA 1
ATOM 665 C C . PRO A 1 89 ? 3.436 -1.119 13.445 1.00 98.31 89 PRO A C 1
ATOM 667 O O . PRO A 1 89 ? 3.129 0.037 13.139 1.00 98.31 89 PRO A O 1
ATOM 670 N N . GLY A 1 90 ? 2.588 -2.142 13.339 1.00 98.06 90 GLY A N 1
ATOM 671 C CA . GLY A 1 90 ? 1.218 -2.023 12.839 1.00 98.06 90 GLY A CA 1
ATOM 672 C C . GLY A 1 90 ? 1.064 -2.184 11.325 1.00 98.06 90 GLY A C 1
ATOM 673 O O . GLY A 1 90 ? -0.069 -2.268 10.856 1.00 98.06 90 GLY A O 1
ATOM 674 N N . LEU A 1 91 ? 2.159 -2.294 10.564 1.00 98.44 91 LEU A N 1
ATOM 675 C CA . LEU A 1 91 ? 2.111 -2.685 9.153 1.00 98.44 91 LEU A CA 1
ATOM 676 C C . LEU A 1 91 ? 2.381 -4.182 8.981 1.00 98.44 91 LEU A C 1
ATOM 678 O O . LEU A 1 91 ? 3.149 -4.792 9.724 1.00 98.44 91 LEU A O 1
ATOM 682 N N . LYS A 1 92 ? 1.759 -4.765 7.955 1.00 98.06 92 LYS A N 1
ATOM 683 C CA . LYS A 1 92 ? 2.121 -6.073 7.404 1.00 98.06 92 LYS A CA 1
ATOM 684 C C . LYS A 1 92 ? 2.590 -5.856 5.974 1.00 98.06 92 LYS A C 1
ATOM 686 O O . LYS A 1 92 ? 1.890 -5.209 5.202 1.00 98.06 92 LYS A O 1
ATOM 691 N N . ILE A 1 93 ? 3.757 -6.395 5.642 1.00 97.50 93 ILE A N 1
ATOM 692 C CA . ILE A 1 93 ? 4.361 -6.291 4.312 1.00 97.50 93 ILE A CA 1
ATOM 693 C C . ILE A 1 93 ? 4.378 -7.690 3.712 1.00 97.50 93 ILE A C 1
ATOM 695 O O . ILE A 1 93 ? 4.803 -8.636 4.373 1.00 97.50 93 ILE A O 1
ATOM 699 N N . VAL A 1 94 ? 3.887 -7.819 2.482 1.00 98.00 94 VAL A N 1
ATOM 700 C CA . VAL A 1 94 ? 3.756 -9.099 1.780 1.00 98.00 94 VAL A CA 1
ATOM 701 C C . VAL A 1 94 ? 4.319 -8.938 0.373 1.00 98.00 94 VAL A C 1
ATOM 703 O O . VAL A 1 94 ? 3.997 -7.970 -0.310 1.00 98.00 94 VAL A O 1
ATOM 706 N N . MET A 1 95 ? 5.157 -9.887 -0.042 1.00 97.81 95 MET A N 1
ATOM 707 C CA . MET A 1 95 ? 5.813 -9.924 -1.351 1.00 97.81 95 MET A CA 1
ATOM 708 C C . MET A 1 95 ? 5.707 -11.349 -1.918 1.00 97.81 95 MET A C 1
ATOM 710 O O . MET A 1 95 ? 6.551 -12.189 -1.604 1.00 97.81 95 MET A O 1
ATOM 714 N N . PRO A 1 96 ? 4.641 -11.670 -2.669 1.00 97.94 96 PRO A N 1
ATOM 715 C CA . PRO A 1 96 ? 4.465 -12.992 -3.268 1.00 97.94 96 PRO A CA 1
ATOM 716 C C . PRO A 1 96 ? 5.395 -13.187 -4.477 1.00 97.94 96 PRO A C 1
ATOM 718 O O . PRO A 1 96 ? 5.778 -12.217 -5.128 1.00 97.94 96 PRO A O 1
ATOM 721 N N . SER A 1 97 ? 5.730 -14.438 -4.808 1.00 97.94 97 SER A N 1
ATOM 722 C CA . SER A 1 97 ? 6.639 -14.767 -5.923 1.00 97.94 97 SER A CA 1
ATOM 723 C C . SER A 1 97 ? 6.042 -15.711 -6.971 1.00 97.94 97 SER A C 1
ATOM 725 O O . SER A 1 97 ? 6.616 -15.859 -8.050 1.00 97.94 97 SER A O 1
ATOM 727 N N . THR A 1 98 ? 4.883 -16.322 -6.703 1.00 98.44 98 THR A N 1
ATOM 728 C CA . THR A 1 98 ? 4.184 -17.199 -7.653 1.00 98.44 98 THR A CA 1
ATOM 729 C C . THR A 1 98 ? 2.725 -16.775 -7.852 1.00 98.44 98 THR A C 1
ATOM 731 O O . THR A 1 98 ? 2.144 -16.134 -6.974 1.00 98.44 98 THR A O 1
ATOM 734 N N . PRO A 1 99 ? 2.073 -17.156 -8.971 1.00 98.38 99 PRO A N 1
ATOM 735 C CA . PRO A 1 99 ? 0.648 -16.881 -9.170 1.00 98.38 99 PRO A CA 1
ATOM 736 C C . PRO A 1 99 ? -0.254 -17.460 -8.072 1.00 98.38 99 PRO A C 1
ATOM 738 O O . PRO A 1 99 ? -1.279 -16.865 -7.745 1.00 98.38 99 PRO A O 1
ATOM 741 N N . TYR A 1 100 ? 0.127 -18.608 -7.500 1.00 98.31 100 TYR A N 1
ATOM 742 C CA . TYR A 1 100 ? -0.598 -19.217 -6.388 1.00 98.31 100 TYR A CA 1
ATOM 743 C C . TYR A 1 100 ? -0.488 -18.349 -5.124 1.00 98.31 100 TYR A C 1
ATOM 745 O O . TYR A 1 100 ? -1.512 -18.012 -4.536 1.00 98.31 100 TYR A O 1
ATOM 753 N N . ASP A 1 101 ? 0.722 -17.889 -4.780 1.00 97.81 101 ASP A N 1
ATOM 754 C CA . ASP A 1 101 ? 0.955 -17.027 -3.609 1.00 97.81 101 ASP A CA 1
ATOM 755 C C . ASP A 1 101 ? 0.279 -15.654 -3.737 1.00 97.81 101 ASP A C 1
ATOM 757 O O . ASP A 1 101 ? -0.208 -15.111 -2.749 1.00 97.81 101 ASP A O 1
ATOM 761 N N . VAL A 1 102 ? 0.239 -15.080 -4.949 1.00 95.25 102 VAL A N 1
ATOM 762 C CA . VAL A 1 102 ? -0.435 -13.792 -5.215 1.00 95.25 102 VAL A CA 1
ATOM 763 C C . VAL A 1 102 ? -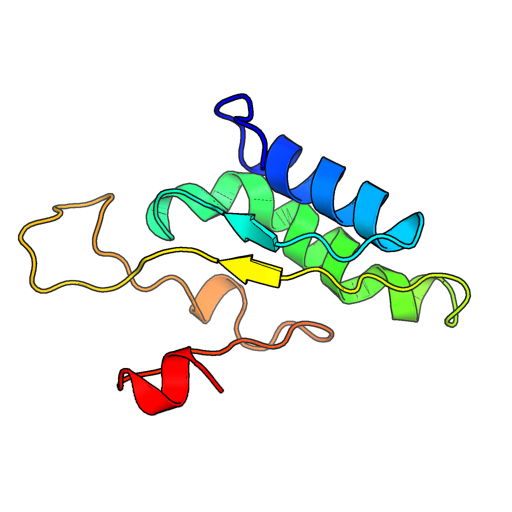1.940 -13.893 -4.965 1.00 95.25 102 VAL A C 1
ATOM 765 O O . VAL A 1 102 ? -2.545 -12.935 -4.480 1.00 95.25 102 VAL A O 1
ATOM 768 N N . LYS A 1 103 ? -2.555 -15.027 -5.323 1.00 96.25 103 LYS A N 1
ATOM 769 C CA . LYS A 1 103 ? -3.991 -15.252 -5.125 1.00 96.25 103 LYS A CA 1
ATOM 770 C C . LYS A 1 103 ? -4.337 -15.389 -3.638 1.00 96.25 103 LYS A C 1
ATOM 772 O O . LYS A 1 103 ? -5.334 -14.800 -3.215 1.00 96.25 103 LYS A O 1
ATOM 777 N N . GLY A 1 104 ? -3.505 -16.123 -2.890 1.00 92.00 104 GLY A N 1
ATOM 778 C CA . GLY A 1 104 ? -3.754 -16.498 -1.495 1.00 92.00 104 GLY A CA 1
ATOM 779 C C . GLY A 1 104 ? -4.655 -17.716 -1.339 1.00 92.00 104 GLY A C 1
ATOM 780 O O . GLY A 1 104 ? -5.579 -17.904 -2.168 1.00 92.00 104 GLY A O 1
#

Foldseek 3Di:
DDDDPPQLLCQLQVLQVCQQVPDQEEGEDAAPLSNVRNLCSVQVPQQCVCPVVVNPTHRNYHYDHDEADDPPLPPRHHHDPCVSVPPRHRDDDDDDDDPVRVVD

Radius of gyration: 14.22 Å; Cα contacts (8 Å, |Δi|>4): 142; chains: 1; bounding box: 32×31×40 Å

Mean predicted aligned error: 2.18 Å

Sequence (104 aa):
VLDTPLAESAIAGVGIGAAMYGLRPVAEMQFADFIMPAVNQIISEASRIRYRSNNDWTCPITIRAPYGGGVHGALYHSQSVEKVFAGQPGLKIVMPSTPYDVKG

Nearest PDB structures (foldseek):
  1umd-assembly1_D  TM=9.857E-01  e=5.927E-11  Thermus thermophilus
  1qs0-assembly1_B-2  TM=9.927E-01  e=6.608E-10  Pseudomonas putida
  2bew-assembly1_B  TM=9.824E-01  e=1.476E-09  Homo sapiens
  2beu-assembly1_B  TM=9.833E-01  e=3.770E-09  Homo sapiens
  1w85-assembly1_B  TM=9.827E-01  e=3.770E-09  Geobacillus stearothermophilus

Secondary structure (DSSP, 8-state):
-----S-HHHHHHHHHHHHHTT---EEE-S-GGG-GGGHHIIIIIITTHHHHTTTS-----EEE----SSS--GGGSS---GGGTTT-TT-------SHHHHH-

Solvent-accessible surface area (backbone atoms only — not comparable to full-atom values): 6281 Å² total; per-residue (Å²): 140,80,90,72,77,98,40,49,37,56,53,46,43,52,34,43,51,42,9,53,74,70,45,73,37,77,41,78,40,92,27,45,57,60,42,67,71,17,42,60,44,47,64,65,41,54,24,32,43,32,66,80,46,77,60,78,38,51,55,61,59,45,80,46,52,56,66,42,64,94,74,84,41,63,93,66,50,26,43,80,62,62,71,82,56,59,90,47,74,68,62,85,88,85,82,66,90,46,78,67,58,66,70,107

pLDDT: mean 97.99, std 0.94, range [92.0, 98.81]